Protein AF-A0A1L7AC26-F1 (afdb_monomer)

Structure (mmCIF, N/CA/C/O backbone):
data_AF-A0A1L7AC26-F1
#
_entry.id   AF-A0A1L7AC26-F1
#
loop_
_atom_site.group_PDB
_atom_site.id
_atom_site.type_symbol
_atom_site.label_atom_id
_atom_site.label_alt_id
_atom_site.label_comp_id
_atom_site.label_asym_id
_atom_site.label_entity_id
_atom_site.label_seq_id
_atom_site.pdbx_PDB_ins_code
_atom_site.Cartn_x
_atom_site.Cartn_y
_atom_site.Cartn_z
_atom_site.occupancy
_atom_site.B_iso_or_equiv
_atom_site.auth_seq_id
_atom_site.auth_comp_id
_atom_site.auth_asym_id
_atom_site.auth_atom_id
_atom_site.pdbx_PDB_model_num
ATOM 1 N N . MET A 1 1 ? -24.900 12.721 -58.828 1.00 42.94 1 MET A N 1
ATOM 2 C CA . MET A 1 1 ? -24.115 13.211 -57.676 1.00 42.94 1 MET A CA 1
ATOM 3 C C . MET A 1 1 ? -24.768 12.673 -56.408 1.00 42.94 1 MET A C 1
ATOM 5 O O . MET A 1 1 ? -25.871 13.096 -56.103 1.00 42.94 1 MET A O 1
ATOM 9 N N . LEU A 1 2 ? -24.147 11.702 -55.733 1.00 39.44 2 LEU A N 1
ATOM 10 C CA . LEU A 1 2 ? -24.534 11.218 -54.399 1.00 39.44 2 LEU A CA 1
ATOM 11 C C . LEU A 1 2 ? -23.237 11.103 -53.578 1.00 39.44 2 LEU A C 1
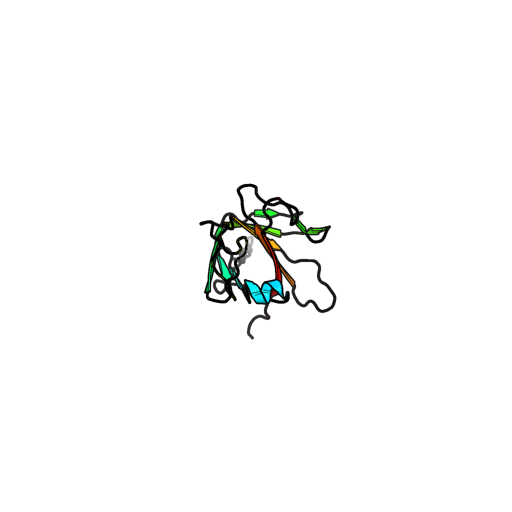ATOM 13 O O . LEU A 1 2 ? -22.324 10.424 -54.054 1.00 39.44 2 LEU A O 1
ATOM 17 N N . PRO A 1 3 ? -23.102 11.739 -52.401 1.00 49.38 3 PRO A N 1
ATOM 18 C CA . PRO A 1 3 ? -21.943 11.527 -51.552 1.00 49.38 3 PRO A CA 1
ATOM 19 C C . PRO A 1 3 ? -22.197 10.299 -50.670 1.00 49.38 3 PRO A C 1
ATOM 21 O O . PRO A 1 3 ? -23.167 10.244 -49.916 1.00 49.38 3 PRO A O 1
ATOM 24 N N . ALA A 1 4 ? -21.328 9.298 -50.775 1.00 47.38 4 ALA A N 1
ATOM 25 C CA . ALA A 1 4 ? -21.303 8.180 -49.844 1.00 47.38 4 ALA A CA 1
ATOM 26 C C . ALA A 1 4 ? -20.739 8.673 -48.499 1.00 47.38 4 ALA A C 1
ATOM 28 O O . ALA A 1 4 ? -19.547 8.961 -48.391 1.00 47.38 4 ALA A O 1
ATOM 29 N N . LEU A 1 5 ? -21.596 8.799 -47.481 1.00 53.59 5 LEU A N 1
ATOM 30 C CA . LEU A 1 5 ? -21.159 9.001 -46.101 1.00 53.59 5 LEU A CA 1
ATOM 31 C C . LEU A 1 5 ? -20.554 7.696 -45.570 1.00 53.59 5 LEU A C 1
ATOM 33 O O . LEU A 1 5 ? -21.260 6.724 -45.306 1.00 53.59 5 LEU A O 1
ATOM 37 N N . LEU A 1 6 ? -19.236 7.697 -45.393 1.00 51.50 6 LEU A N 1
ATOM 38 C CA . LEU A 1 6 ? -18.490 6.669 -44.676 1.00 51.50 6 LEU A CA 1
ATOM 39 C C . LEU A 1 6 ? -18.647 6.918 -43.168 1.00 51.50 6 LEU A C 1
ATOM 41 O O . LEU A 1 6 ? -17.996 7.792 -42.598 1.00 51.50 6 LEU A O 1
ATOM 45 N N . VAL A 1 7 ? -19.539 6.171 -42.519 1.00 57.91 7 VAL A N 1
ATOM 46 C CA . VAL A 1 7 ? -19.664 6.159 -41.055 1.00 57.91 7 VAL A CA 1
ATOM 47 C C . VAL A 1 7 ? -18.635 5.171 -40.506 1.00 57.91 7 VAL A C 1
ATOM 49 O O . VAL A 1 7 ? -18.818 3.960 -40.598 1.00 57.91 7 VAL A O 1
ATOM 52 N N . LEU A 1 8 ? -17.529 5.684 -39.960 1.00 54.69 8 LEU A N 1
ATOM 53 C CA . LEU A 1 8 ? -16.569 4.880 -39.199 1.00 54.69 8 LEU A CA 1
ATOM 54 C C . LEU A 1 8 ? -17.165 4.557 -37.814 1.00 54.69 8 LEU A C 1
ATOM 56 O O . LEU A 1 8 ? -17.465 5.491 -37.064 1.00 54.69 8 LEU A O 1
ATOM 60 N N . PRO A 1 9 ? -17.313 3.279 -37.424 1.00 50.09 9 PRO A N 1
ATOM 61 C CA . PRO A 1 9 ? -17.714 2.938 -36.069 1.00 50.09 9 PRO A CA 1
ATOM 62 C C . PRO A 1 9 ? -16.559 3.244 -35.109 1.00 50.09 9 PRO A C 1
ATOM 64 O O . PRO A 1 9 ? -15.485 2.647 -35.179 1.00 50.09 9 PRO A O 1
ATOM 67 N N . ILE A 1 10 ? -16.787 4.189 -34.199 1.00 58.03 10 ILE A N 1
ATOM 68 C CA . ILE A 1 10 ? -15.893 4.474 -33.076 1.00 58.03 10 ILE A CA 1
ATOM 69 C C . ILE A 1 10 ? -15.962 3.265 -32.135 1.00 58.03 10 ILE A C 1
ATOM 71 O O . ILE A 1 10 ? -16.924 3.106 -31.384 1.00 58.03 10 ILE A O 1
ATOM 75 N N . LEU A 1 11 ? -14.953 2.390 -32.178 1.00 52.7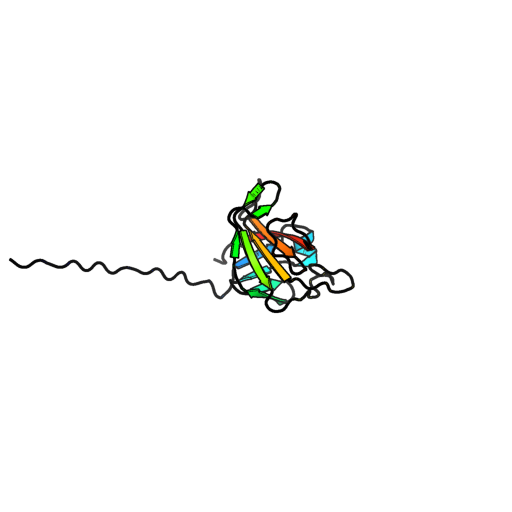8 11 LEU A N 1
ATOM 76 C CA . LEU A 1 11 ? -14.762 1.373 -31.146 1.00 52.78 11 LEU A CA 1
ATOM 77 C C . LEU A 1 11 ? -14.350 2.075 -29.845 1.00 52.78 11 LEU A C 1
ATOM 79 O O . LEU A 1 11 ? -13.171 2.315 -29.589 1.00 52.78 11 LEU A O 1
ATOM 83 N N . CYS A 1 12 ? -15.326 2.400 -28.999 1.00 49.97 12 CYS A N 1
ATOM 84 C CA . CYS A 1 12 ? -15.069 2.722 -27.601 1.00 49.97 12 CYS A CA 1
ATOM 85 C C . CYS A 1 12 ? -14.563 1.458 -26.895 1.00 49.97 12 CYS A C 1
ATOM 87 O O . CYS A 1 12 ? -15.344 0.606 -26.475 1.00 49.97 12 CYS A O 1
ATOM 89 N N . ALA A 1 13 ? -13.243 1.326 -26.762 1.00 52.09 13 ALA A N 1
ATOM 90 C CA . ALA A 1 13 ? -12.636 0.328 -25.896 1.00 52.09 13 ALA A CA 1
ATOM 91 C C . ALA A 1 13 ? -12.964 0.672 -24.433 1.00 52.09 13 ALA A C 1
ATOM 93 O O . ALA A 1 13 ? -12.263 1.441 -23.780 1.00 52.09 13 ALA A O 1
ATOM 94 N N . THR A 1 14 ? -14.054 0.119 -23.902 1.00 51.47 14 THR A N 1
ATOM 95 C CA . THR A 1 14 ? -14.299 0.122 -22.460 1.00 51.47 14 THR A CA 1
ATOM 96 C C . THR A 1 14 ? -13.254 -0.784 -21.816 1.00 51.47 14 THR A C 1
ATOM 98 O O . THR A 1 14 ? -13.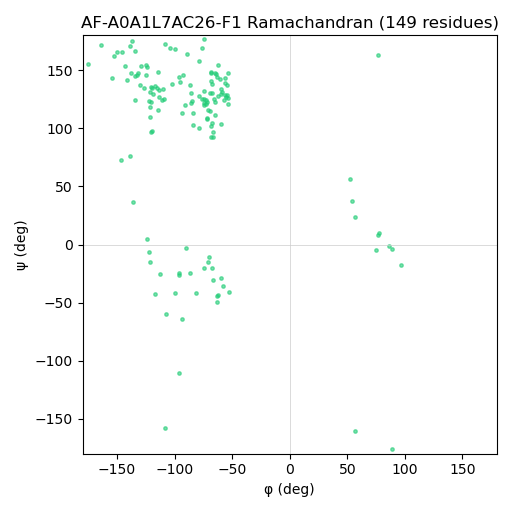343 -2.010 -21.929 1.00 51.47 14 THR A O 1
ATOM 101 N N . GLY A 1 15 ? -12.246 -0.200 -21.167 1.00 46.59 15 GLY A N 1
ATOM 102 C CA . GLY A 1 15 ? -11.320 -0.949 -20.324 1.00 46.59 15 GLY A CA 1
ATOM 103 C C . GLY A 1 15 ? -12.107 -1.634 -19.210 1.00 46.59 15 GLY A C 1
ATOM 104 O O . GLY A 1 15 ? -12.555 -0.976 -18.274 1.00 46.59 15 GLY A O 1
ATOM 105 N N . ARG A 1 16 ? -12.327 -2.947 -19.325 1.00 53.38 16 ARG A N 1
ATOM 106 C CA . ARG A 1 16 ? -12.887 -3.741 -18.231 1.00 53.38 16 ARG A CA 1
ATOM 107 C C . ARG A 1 16 ? -11.825 -3.809 -17.139 1.00 53.38 16 ARG A C 1
ATOM 109 O O . ARG A 1 16 ? -10.749 -4.357 -17.364 1.00 53.38 16 ARG A O 1
ATOM 116 N N . ALA A 1 17 ? -12.114 -3.221 -15.982 1.00 57.19 17 ALA A N 1
ATOM 117 C CA . ALA A 1 17 ? -11.361 -3.529 -14.777 1.00 57.19 17 ALA A CA 1
ATOM 118 C C . ALA A 1 17 ? -11.511 -5.032 -14.512 1.00 57.19 17 ALA A C 1
ATOM 120 O O . ALA A 1 17 ? -12.627 -5.545 -14.565 1.00 57.19 17 ALA A O 1
ATOM 121 N N . ASP A 1 18 ? -10.396 -5.724 -14.293 1.00 59.38 18 ASP A N 1
ATOM 122 C CA . ASP A 1 18 ? -10.394 -7.153 -13.996 1.00 59.38 18 ASP A CA 1
ATOM 123 C C . ASP A 1 18 ? -11.100 -7.391 -12.650 1.00 59.38 18 ASP A C 1
ATOM 125 O O . ASP A 1 18 ? -10.572 -6.968 -11.613 1.00 59.38 18 ASP A O 1
ATOM 129 N N . PRO A 1 19 ? -12.292 -8.020 -12.640 1.00 60.66 19 PRO A N 1
ATOM 130 C CA . PRO A 1 19 ? -13.028 -8.256 -11.406 1.00 60.66 19 PRO A CA 1
ATOM 131 C C . PRO A 1 19 ? -12.309 -9.253 -10.488 1.00 60.66 19 PRO A C 1
ATOM 133 O O . PRO A 1 19 ? -12.570 -9.245 -9.288 1.00 60.66 19 PRO A O 1
ATOM 136 N N . ALA A 1 20 ? -11.396 -10.080 -11.016 1.00 71.12 20 ALA A N 1
ATOM 137 C CA . ALA A 1 20 ? -10.602 -11.011 -10.217 1.00 71.12 20 ALA A CA 1
ATOM 138 C C . ALA A 1 20 ? -9.491 -10.302 -9.420 1.00 71.12 20 ALA A C 1
ATOM 140 O O . ALA A 1 20 ? -9.021 -10.820 -8.408 1.00 71.12 20 ALA A O 1
ATOM 141 N N . GLY A 1 21 ? -9.111 -9.088 -9.828 1.00 82.94 21 GLY A N 1
ATOM 142 C CA . GLY A 1 21 ? -8.019 -8.343 -9.219 1.00 82.94 21 GLY A CA 1
ATOM 143 C C . GLY A 1 21 ? -6.640 -8.843 -9.642 1.00 82.94 21 GLY A C 1
ATOM 144 O O . GLY A 1 21 ? -6.450 -9.931 -10.171 1.00 82.94 21 GLY A O 1
ATOM 145 N N . ARG A 1 22 ? -5.632 -8.004 -9.411 1.00 92.19 22 ARG A N 1
ATOM 146 C CA . ARG A 1 22 ? -4.240 -8.306 -9.753 1.00 92.19 22 ARG A CA 1
ATOM 147 C C . ARG A 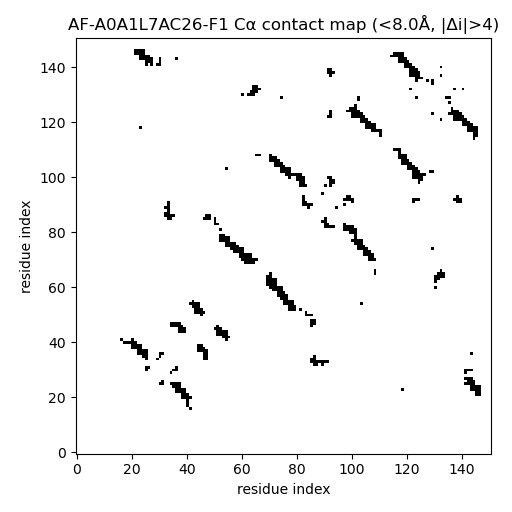1 22 ? -3.572 -8.980 -8.567 1.00 92.19 22 ARG A C 1
ATOM 149 O O . ARG A 1 22 ? -3.471 -8.362 -7.506 1.00 92.19 22 ARG A O 1
ATOM 156 N N . GLN A 1 23 ? -3.083 -10.196 -8.7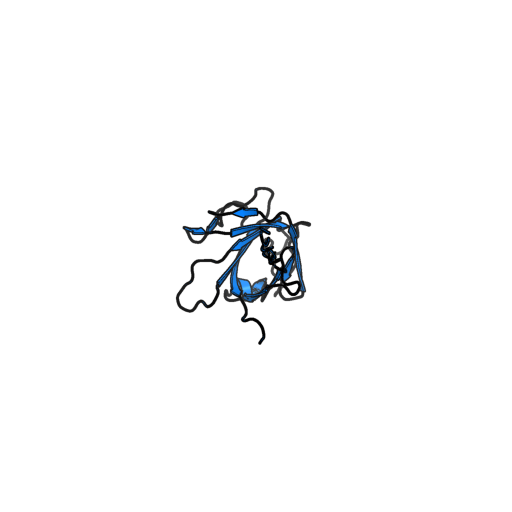65 1.00 95.00 23 GLN A N 1
ATOM 157 C CA . GLN A 1 23 ? -2.305 -10.905 -7.756 1.00 95.00 23 GLN A CA 1
ATOM 158 C C . GLN A 1 23 ? -0.869 -10.382 -7.726 1.00 95.00 23 GLN A C 1
ATOM 160 O O . GLN A 1 23 ? -0.220 -10.268 -8.771 1.00 95.00 23 GLN A O 1
ATOM 165 N N . TRP A 1 24 ? -0.398 -10.009 -6.538 1.00 96.69 24 TRP A N 1
ATOM 166 C CA . TRP A 1 24 ? 0.958 -9.536 -6.296 1.00 96.69 24 TRP A CA 1
ATOM 167 C C . TRP A 1 24 ? 1.647 -10.449 -5.284 1.00 96.69 24 TRP A C 1
ATOM 169 O O . TRP A 1 24 ? 1.176 -10.605 -4.156 1.00 96.69 24 TRP A O 1
ATOM 179 N N . GLN A 1 25 ? 2.778 -11.015 -5.689 1.00 96.69 25 GLN A N 1
ATOM 180 C CA . GLN A 1 25 ? 3.577 -11.927 -4.884 1.00 96.69 25 GLN A CA 1
ATOM 181 C C . GLN A 1 25 ? 4.540 -11.151 -3.988 1.00 96.69 25 GLN A C 1
ATOM 183 O O . GLN A 1 25 ? 5.252 -10.271 -4.472 1.00 96.69 25 GLN A O 1
ATOM 188 N N . ALA A 1 26 ? 4.585 -11.459 -2.695 1.00 96.38 26 ALA A N 1
ATOM 189 C CA . ALA A 1 26 ? 5.499 -10.802 -1.765 1.00 96.38 26 ALA A CA 1
ATOM 190 C C . ALA A 1 26 ? 6.964 -11.167 -2.060 1.00 96.38 26 ALA A C 1
ATOM 192 O O . ALA A 1 26 ? 7.306 -12.344 -2.144 1.00 96.38 26 ALA A O 1
ATOM 193 N N . ILE A 1 27 ? 7.842 -10.159 -2.162 1.00 93.62 27 ILE A N 1
ATOM 194 C CA . ILE A 1 27 ? 9.287 -10.368 -2.408 1.00 93.62 27 ILE A CA 1
ATOM 195 C C . ILE A 1 27 ? 10.197 -9.785 -1.328 1.00 93.62 27 ILE A C 1
ATOM 197 O O . ILE A 1 27 ? 11.379 -10.113 -1.281 1.00 93.62 27 ILE A O 1
ATOM 201 N N . SER A 1 28 ? 9.688 -8.913 -0.453 1.00 90.81 28 SER A N 1
ATOM 202 C CA . SER A 1 28 ? 10.442 -8.490 0.729 1.00 90.81 28 SER A CA 1
ATOM 203 C C . SER A 1 28 ? 10.108 -9.379 1.927 1.00 90.81 28 SER A C 1
ATOM 205 O O . SER A 1 28 ? 8.956 -9.772 2.103 1.00 90.81 28 SER A O 1
ATOM 207 N N . ASN A 1 29 ? 11.090 -9.636 2.800 1.00 93.44 29 ASN A N 1
ATOM 208 C CA . ASN A 1 29 ? 10.882 -10.404 4.039 1.00 93.44 29 ASN A CA 1
ATOM 209 C C . ASN A 1 29 ? 9.724 -9.841 4.877 1.00 93.44 29 ASN A C 1
ATOM 211 O O . ASN A 1 29 ? 8.904 -10.592 5.403 1.00 93.44 29 ASN A O 1
ATOM 215 N N . THR A 1 30 ? 9.626 -8.511 4.959 1.00 93.38 30 THR A N 1
ATOM 216 C CA . THR A 1 30 ? 8.539 -7.812 5.653 1.00 93.38 30 THR A CA 1
ATOM 217 C C . THR A 1 30 ? 7.180 -8.077 5.009 1.00 93.38 30 THR A C 1
ATOM 219 O O . THR A 1 30 ? 6.227 -8.366 5.725 1.00 93.38 30 THR A O 1
ATOM 222 N N . ALA A 1 31 ? 7.074 -8.026 3.676 1.00 94.69 31 ALA A N 1
ATOM 223 C CA . ALA A 1 31 ? 5.829 -8.360 2.985 1.00 94.69 31 ALA A CA 1
ATOM 224 C C . ALA A 1 31 ? 5.453 -9.825 3.227 1.00 94.69 31 ALA A C 1
ATOM 226 O O . ALA A 1 31 ? 4.362 -10.098 3.711 1.00 94.69 31 ALA A O 1
ATOM 227 N N . ALA A 1 32 ? 6.385 -10.758 3.027 1.00 96.38 32 ALA A N 1
ATOM 228 C CA . ALA A 1 32 ? 6.132 -12.183 3.234 1.00 96.38 32 ALA A CA 1
ATOM 229 C C . ALA A 1 32 ? 5.678 -12.509 4.671 1.00 96.38 32 ALA A C 1
ATOM 231 O O . ALA A 1 32 ? 4.820 -13.364 4.870 1.00 96.38 32 ALA A O 1
ATOM 232 N N . SER A 1 33 ? 6.216 -11.803 5.671 1.00 95.69 33 SER A N 1
ATOM 233 C CA . SER A 1 33 ? 5.951 -12.082 7.091 1.00 95.69 33 SER A CA 1
ATOM 234 C C . SER A 1 33 ? 4.708 -11.386 7.647 1.00 95.69 33 SER A C 1
ATOM 236 O O . SER A 1 33 ? 4.168 -11.839 8.658 1.00 95.69 33 SER A O 1
ATOM 238 N N . ILE A 1 34 ? 4.282 -10.274 7.042 1.00 96.69 34 ILE A N 1
ATOM 239 C CA . ILE A 1 34 ? 3.164 -9.456 7.531 1.00 96.69 34 ILE A CA 1
ATOM 240 C C . ILE A 1 34 ? 1.948 -9.632 6.630 1.00 96.69 34 ILE A C 1
ATOM 242 O O . ILE A 1 34 ? 0.899 -10.063 7.093 1.00 96.69 34 ILE A O 1
ATOM 246 N N . THR A 1 35 ? 2.072 -9.297 5.350 1.00 97.69 35 THR A N 1
ATOM 247 C CA . THR A 1 35 ? 0.941 -9.221 4.418 1.00 97.69 35 THR A CA 1
ATOM 248 C C . THR A 1 35 ? 0.747 -10.490 3.598 1.00 97.69 35 THR A C 1
ATOM 250 O O . THR A 1 35 ? -0.374 -10.752 3.165 1.00 97.69 35 THR A O 1
ATOM 253 N N . GLY A 1 36 ? 1.822 -11.252 3.383 1.00 97.56 36 GLY A N 1
ATOM 254 C CA . GLY A 1 36 ? 1.897 -12.312 2.383 1.00 97.56 36 GLY A CA 1
ATOM 255 C C . GLY A 1 36 ? 1.583 -11.795 0.979 1.00 97.56 36 GLY A C 1
ATOM 256 O O . GLY A 1 36 ? 1.653 -10.593 0.715 1.00 97.56 36 GLY A O 1
ATOM 257 N N . ASP A 1 37 ? 1.222 -12.704 0.079 1.00 97.50 37 ASP A N 1
ATOM 258 C CA . ASP A 1 37 ? 0.706 -12.335 -1.238 1.00 97.50 37 ASP A CA 1
ATOM 259 C C . ASP A 1 37 ? -0.607 -11.567 -1.099 1.00 97.50 37 ASP A C 1
ATOM 261 O O . ASP A 1 37 ? -1.429 -11.847 -0.222 1.00 97.50 37 ASP A O 1
ATOM 265 N N . ILE A 1 38 ? -0.815 -10.596 -1.985 1.00 97.56 38 ILE A N 1
ATOM 266 C CA . ILE A 1 38 ? -2.006 -9.753 -1.952 1.00 97.56 38 ILE A CA 1
ATOM 267 C C . ILE A 1 38 ? -2.754 -9.796 -3.277 1.00 97.56 38 ILE A C 1
ATOM 269 O O . ILE A 1 38 ? -2.174 -9.971 -4.346 1.00 97.56 38 ILE A O 1
ATOM 273 N N . THR A 1 39 ? -4.061 -9.574 -3.209 1.00 97.19 39 THR A N 1
ATOM 274 C CA . THR A 1 39 ? -4.900 -9.328 -4.385 1.00 97.19 39 THR A CA 1
ATOM 275 C C . THR A 1 39 ? -5.357 -7.879 -4.371 1.00 97.19 39 THR A C 1
ATOM 277 O O . THR A 1 39 ? -5.946 -7.418 -3.392 1.00 97.19 39 THR A O 1
ATOM 280 N N . VAL A 1 40 ? -5.084 -7.154 -5.456 1.00 96.31 40 VAL A N 1
ATOM 281 C CA . VAL A 1 40 ? -5.392 -5.727 -5.592 1.00 96.31 40 VAL A CA 1
ATOM 282 C C . VAL A 1 40 ? -6.442 -5.509 -6.674 1.00 96.31 40 VAL A C 1
ATOM 284 O O . VAL A 1 40 ? -6.182 -5.694 -7.865 1.00 96.31 40 VAL A O 1
ATOM 287 N N . THR A 1 41 ? -7.597 -5.014 -6.260 1.00 94.12 41 THR A N 1
ATOM 288 C CA . THR A 1 41 ? -8.682 -4.525 -7.126 1.00 94.12 41 THR A CA 1
ATOM 289 C C . THR A 1 41 ? -8.758 -2.991 -7.033 1.00 94.12 41 THR A C 1
ATOM 291 O O . THR A 1 41 ? -8.038 -2.399 -6.221 1.00 94.12 41 THR A O 1
ATOM 294 N N . PRO A 1 42 ? -9.575 -2.305 -7.856 1.00 91.44 42 PRO A N 1
ATOM 295 C CA . PRO A 1 42 ? -9.707 -0.847 -7.780 1.00 91.44 42 PRO A CA 1
ATOM 296 C C . PRO A 1 42 ? -10.195 -0.313 -6.422 1.00 91.44 42 PRO A C 1
ATOM 298 O O . PRO A 1 42 ? -9.854 0.809 -6.055 1.00 91.44 42 PRO A O 1
ATOM 301 N N . ASP A 1 43 ? -10.975 -1.102 -5.683 1.00 95.00 43 ASP A N 1
ATOM 302 C CA . ASP A 1 43 ? -11.672 -0.709 -4.453 1.00 95.00 43 ASP A CA 1
ATOM 303 C C . ASP A 1 43 ? -11.326 -1.594 -3.243 1.00 95.00 43 ASP A C 1
ATOM 305 O O . ASP A 1 43 ? -11.888 -1.422 -2.163 1.00 95.00 43 ASP A O 1
ATOM 309 N N . ARG A 1 44 ? -10.393 -2.542 -3.376 1.00 96.38 44 ARG A N 1
ATOM 310 C CA . ARG A 1 44 ? -10.016 -3.445 -2.281 1.00 96.38 44 ARG A CA 1
ATOM 311 C C . ARG A 1 44 ? -8.595 -3.976 -2.418 1.00 96.38 44 ARG A C 1
ATOM 313 O O . ARG A 1 44 ? -8.151 -4.344 -3.507 1.00 96.38 44 ARG A O 1
ATOM 320 N N . ILE A 1 45 ? -7.927 -4.111 -1.274 1.00 97.50 45 ILE A N 1
ATOM 321 C CA . ILE A 1 45 ? -6.743 -4.962 -1.118 1.00 97.50 45 ILE A CA 1
ATOM 322 C C . ILE A 1 45 ? -7.095 -6.095 -0.174 1.00 97.50 45 ILE A C 1
ATOM 324 O O . ILE A 1 45 ? -7.555 -5.842 0.938 1.00 97.50 45 ILE A O 1
ATOM 328 N N . THR A 1 46 ? -6.852 -7.320 -0.619 1.0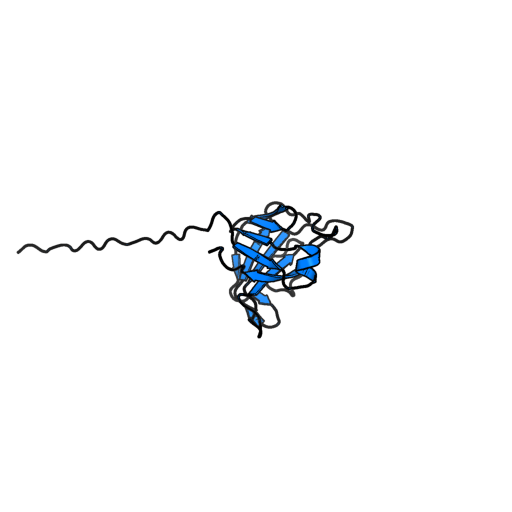0 97.69 46 THR A N 1
ATOM 329 C CA . THR A 1 46 ? -6.991 -8.533 0.188 1.00 97.69 46 THR A CA 1
ATOM 330 C C . THR A 1 46 ? -5.600 -9.075 0.480 1.00 97.69 46 THR A C 1
ATOM 332 O O . THR A 1 46 ? -4.822 -9.282 -0.449 1.00 97.69 46 THR A O 1
ATOM 335 N N . PHE A 1 47 ? -5.289 -9.277 1.755 1.00 98.06 47 PHE A N 1
ATOM 336 C CA . PHE A 1 47 ? -4.032 -9.838 2.240 1.00 98.06 47 PHE A CA 1
ATOM 337 C C . PHE A 1 47 ? -4.104 -11.362 2.327 1.00 98.06 47 PHE A C 1
ATOM 339 O O . PHE A 1 47 ? -5.195 -11.946 2.364 1.00 98.06 47 PHE A O 1
ATOM 346 N N . ALA A 1 48 ? -2.946 -12.009 2.432 1.00 95.50 48 ALA A N 1
ATOM 347 C CA . ALA A 1 48 ? -2.887 -13.418 2.778 1.00 95.50 48 ALA A CA 1
ATOM 348 C C . ALA A 1 48 ? -3.607 -13.663 4.118 1.00 95.50 48 ALA A C 1
ATOM 350 O O . ALA A 1 48 ? -3.529 -12.861 5.050 1.00 95.50 48 ALA A O 1
ATOM 351 N N . GLY A 1 49 ? -4.366 -14.758 4.195 1.00 91.56 49 GLY A N 1
ATOM 352 C CA . GLY A 1 49 ? -5.281 -15.031 5.312 1.00 91.56 49 GLY A CA 1
ATOM 353 C C . GLY A 1 49 ? -6.677 -14.409 5.162 1.00 91.56 49 GLY A C 1
ATOM 354 O O . GLY A 1 49 ? -7.531 -14.636 6.012 1.00 91.56 49 GLY A O 1
ATOM 355 N N . GLY A 1 50 ? -6.944 -13.664 4.083 1.00 94.62 50 GLY A N 1
ATOM 356 C CA . GLY A 1 50 ? -8.296 -13.240 3.690 1.00 94.62 50 GLY A CA 1
ATOM 357 C C . GLY A 1 50 ? -8.780 -11.917 4.289 1.00 94.62 50 GLY A C 1
ATOM 358 O O . GLY A 1 50 ? -9.849 -11.432 3.915 1.00 94.62 50 GLY A O 1
ATOM 359 N N . HIS A 1 51 ? -8.001 -11.290 5.173 1.00 96.81 51 HIS A N 1
ATOM 360 C CA . HIS A 1 51 ? -8.289 -9.938 5.654 1.00 96.81 51 HIS A CA 1
ATOM 361 C C . HIS A 1 51 ? -8.190 -8.921 4.516 1.00 96.81 51 HIS A C 1
ATOM 363 O O . HIS A 1 51 ? -7.369 -9.066 3.612 1.00 96.81 51 HIS A O 1
ATOM 369 N N . ALA A 1 52 ? -8.999 -7.863 4.564 1.00 97.19 52 ALA A N 1
ATOM 370 C CA . ALA A 1 52 ? -9.040 -6.878 3.492 1.00 97.19 52 ALA A CA 1
ATOM 371 C C . ALA A 1 52 ? -9.233 -5.449 4.002 1.00 97.19 52 ALA A C 1
ATOM 373 O O . ALA A 1 52 ? -9.844 -5.220 5.045 1.00 97.19 52 ALA A O 1
ATOM 374 N N . LEU A 1 53 ? -8.752 -4.489 3.213 1.00 98.25 53 LEU A N 1
ATOM 375 C CA . LEU A 1 53 ? -9.073 -3.071 3.342 1.00 98.25 53 LEU A CA 1
ATOM 376 C C . LEU A 1 53 ? -9.864 -2.621 2.116 1.00 98.25 53 LEU A C 1
ATOM 378 O O . LEU A 1 53 ? -9.466 -2.890 0.981 1.00 98.25 53 LEU A O 1
ATOM 382 N N . ILE A 1 54 ? -10.962 -1.905 2.356 1.00 98.19 54 ILE A N 1
ATOM 383 C CA . ILE A 1 54 ? -11.752 -1.272 1.299 1.00 98.19 54 ILE A CA 1
ATOM 384 C C . ILE A 1 54 ? -11.129 0.079 0.968 1.00 98.19 54 ILE A C 1
ATOM 386 O O . ILE A 1 54 ? -10.955 0.933 1.841 1.00 98.19 54 ILE A O 1
ATOM 390 N N . LEU A 1 55 ? -10.787 0.256 -0.298 1.00 97.81 55 LEU A N 1
ATOM 391 C CA . LEU A 1 55 ? -10.180 1.445 -0.859 1.00 97.81 55 LEU A CA 1
ATOM 392 C C . LEU A 1 55 ? -11.244 2.343 -1.482 1.00 97.81 55 LEU A C 1
ATOM 394 O O . LEU A 1 55 ? -12.215 1.896 -2.083 1.00 97.81 55 LEU A O 1
ATOM 398 N N . SER A 1 56 ? -11.033 3.642 -1.357 1.00 97.25 56 SER A N 1
ATOM 399 C CA . SER A 1 56 ? -11.910 4.670 -1.897 1.00 97.25 56 SER A CA 1
ATOM 400 C C . SER A 1 56 ? -11.091 5.875 -2.345 1.00 97.25 56 SER A C 1
ATOM 402 O O . SER A 1 56 ? -9.915 6.009 -1.994 1.00 97.25 56 SER A O 1
ATOM 404 N N . GLN A 1 57 ? -11.721 6.762 -3.117 1.00 96.38 57 GLN A N 1
ATOM 405 C CA . GLN A 1 57 ? -11.150 8.053 -3.518 1.00 96.38 57 GLN A CA 1
ATOM 406 C C . GLN A 1 57 ? -9.744 7.932 -4.152 1.00 96.38 57 GLN A C 1
ATOM 408 O O . GLN A 1 57 ? -8.790 8.544 -3.652 1.00 96.38 57 GLN A O 1
ATOM 413 N N . PRO A 1 58 ? -9.584 7.142 -5.236 1.00 97.50 58 PRO A N 1
ATOM 414 C CA . PRO A 1 58 ? -8.303 7.028 -5.923 1.00 97.50 58 PRO A CA 1
ATOM 415 C C . PRO A 1 58 ? -7.828 8.411 -6.377 1.00 97.50 58 PRO A C 1
ATOM 417 O O . PRO A 1 58 ? -8.526 9.126 -7.089 1.00 97.50 58 PRO A O 1
ATOM 420 N N . THR A 1 59 ? -6.627 8.791 -5.957 1.00 98.19 59 THR A N 1
ATOM 421 C CA . THR A 1 59 ? -5.989 10.058 -6.311 1.00 98.19 59 THR A CA 1
ATOM 422 C C . THR A 1 59 ? -4.666 9.765 -7.005 1.00 98.19 59 THR A C 1
ATOM 424 O O . THR A 1 59 ? -3.763 9.181 -6.400 1.00 98.19 59 THR A O 1
ATOM 427 N N . ALA A 1 60 ? -4.536 10.182 -8.264 1.00 98.25 60 ALA A N 1
ATOM 428 C CA . ALA A 1 60 ? -3.279 10.089 -8.997 1.00 98.25 60 ALA A CA 1
ATOM 429 C C . ALA A 1 60 ? -2.252 11.074 -8.419 1.00 98.25 60 ALA A C 1
ATOM 431 O O . ALA A 1 60 ? -2.537 12.257 -8.240 1.00 98.25 60 ALA A O 1
ATOM 432 N N . LEU A 1 61 ? -1.047 10.581 -8.144 1.00 97.94 61 LEU A N 1
ATOM 433 C CA . LEU A 1 61 ? 0.072 11.364 -7.633 1.00 97.94 61 LEU A CA 1
ATOM 434 C C . LEU A 1 61 ? 1.235 11.255 -8.628 1.00 97.94 61 LEU A C 1
ATOM 436 O O . LEU A 1 61 ? 1.984 10.282 -8.575 1.00 97.94 61 LEU A O 1
ATOM 440 N N . PRO A 1 62 ? 1.421 12.223 -9.542 1.00 96.94 62 PRO A N 1
ATOM 441 C CA . PRO A 1 62 ? 2.444 12.121 -10.586 1.00 96.94 62 PRO A CA 1
ATOM 442 C C . PRO A 1 62 ? 3.882 12.259 -10.060 1.00 96.94 62 PRO A C 1
ATOM 444 O O . PRO A 1 62 ? 4.831 11.958 -10.778 1.00 96.94 62 PRO A O 1
ATOM 447 N N . ARG A 1 63 ? 4.060 12.757 -8.830 1.00 96.81 63 ARG A N 1
ATOM 448 C CA . ARG A 1 63 ? 5.371 13.036 -8.221 1.00 96.81 63 ARG A CA 1
ATOM 449 C C . ARG A 1 63 ? 5.449 12.570 -6.764 1.00 96.81 63 ARG A C 1
ATOM 451 O O . ARG A 1 63 ? 6.052 13.255 -5.941 1.00 96.81 63 ARG A O 1
ATOM 458 N N . PHE A 1 64 ? 4.827 11.435 -6.438 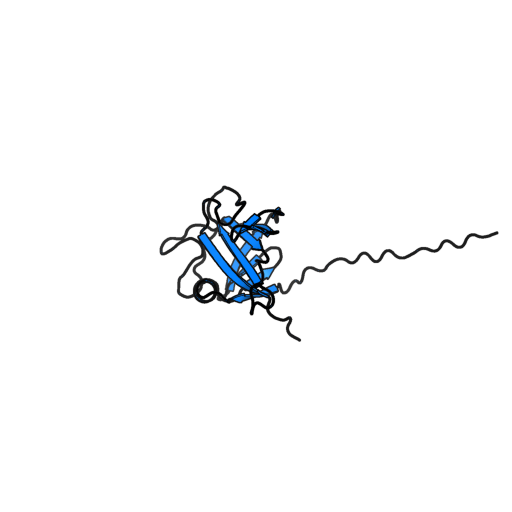1.00 98.19 64 PHE A N 1
ATOM 459 C CA . PHE A 1 64 ? 4.937 10.843 -5.103 1.00 98.19 64 PHE A CA 1
ATOM 460 C C . PHE A 1 64 ? 6.408 10.554 -4.785 1.00 98.19 64 PHE A C 1
ATOM 462 O O . PHE A 1 64 ? 7.118 10.002 -5.625 1.00 98.19 64 PHE A O 1
ATOM 469 N N . ARG A 1 65 ? 6.901 10.957 -3.613 1.00 97.56 65 ARG A N 1
ATOM 470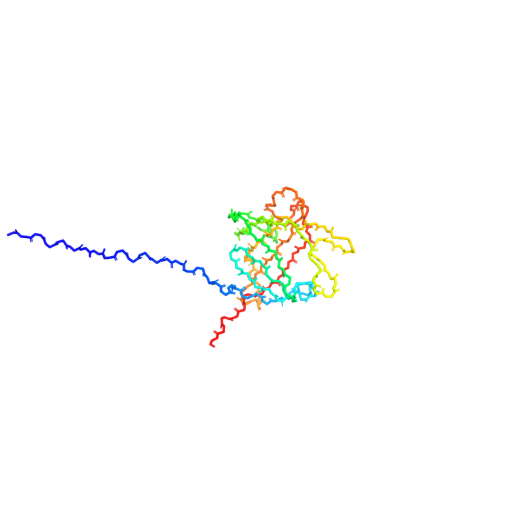 C CA . ARG A 1 65 ? 8.313 10.763 -3.247 1.00 97.56 65 ARG A CA 1
ATOM 471 C C . ARG A 1 65 ? 8.508 9.359 -2.680 1.00 97.56 65 ARG A C 1
ATOM 473 O O . ARG A 1 65 ? 8.005 9.060 -1.607 1.00 97.56 65 ARG A O 1
ATOM 480 N N . ALA A 1 66 ? 9.241 8.504 -3.382 1.00 96.19 66 ALA A N 1
ATOM 481 C CA . ALA A 1 66 ? 9.602 7.169 -2.914 1.00 96.19 66 ALA A CA 1
ATOM 482 C C . ALA A 1 66 ? 11.039 6.854 -3.337 1.00 96.19 66 ALA A C 1
ATOM 484 O O . ALA A 1 66 ? 11.455 7.226 -4.431 1.00 96.19 66 ALA A O 1
ATOM 485 N N . GLU A 1 67 ? 11.810 6.178 -2.481 1.00 89.00 67 GLU A N 1
ATOM 486 C CA . GLU A 1 67 ? 13.184 5.751 -2.818 1.00 89.00 67 GLU A CA 1
ATOM 487 C C . GLU A 1 67 ? 14.073 6.930 -3.287 1.00 89.00 67 GLU A C 1
ATOM 489 O O . GLU A 1 67 ? 14.849 6.827 -4.234 1.00 89.00 67 GLU A O 1
ATOM 494 N N . GLY A 1 68 ? 13.900 8.102 -2.662 1.00 89.19 68 GLY A N 1
ATOM 495 C CA . GLY A 1 68 ? 14.635 9.333 -2.986 1.00 89.19 68 GLY A CA 1
ATOM 496 C C . GLY A 1 68 ? 14.204 10.043 -4.279 1.00 89.19 68 GLY A C 1
ATOM 497 O O . GLY A 1 68 ? 14.676 11.148 -4.555 1.00 89.19 68 GLY A O 1
ATOM 498 N N . SER A 1 69 ? 13.278 9.469 -5.052 1.00 92.81 69 SER A N 1
ATOM 499 C CA . SER A 1 69 ? 12.894 9.946 -6.386 1.00 92.81 69 SER A CA 1
ATOM 500 C C . SER A 1 69 ? 11.385 10.199 -6.509 1.00 92.81 69 SER A C 1
ATOM 502 O O . SER A 1 69 ? 10.591 9.627 -5.762 1.00 92.81 69 SER A O 1
ATOM 504 N N . PRO A 1 70 ? 10.942 11.081 -7.425 1.00 96.00 70 PRO A N 1
ATOM 505 C CA . PRO A 1 70 ? 9.526 11.200 -7.746 1.00 96.00 70 PRO A CA 1
ATOM 506 C C . PRO A 1 70 ? 9.077 10.011 -8.609 1.00 96.00 70 PRO A C 1
ATOM 508 O O . PRO A 1 70 ? 9.713 9.697 -9.613 1.00 96.00 70 PRO A O 1
ATOM 511 N N . VAL A 1 71 ? 7.962 9.387 -8.241 1.00 96.75 71 VAL A N 1
ATOM 512 C CA . VAL A 1 71 ? 7.316 8.300 -8.987 1.00 96.75 71 VAL A CA 1
ATOM 513 C C . VAL A 1 71 ? 5.832 8.598 -9.192 1.00 96.75 71 VAL A C 1
ATOM 515 O O . VAL A 1 71 ? 5.207 9.306 -8.397 1.00 96.75 71 VAL A O 1
ATOM 518 N N . ALA A 1 72 ? 5.251 8.032 -10.249 1.00 97.50 72 ALA A N 1
ATOM 519 C CA . ALA A 1 72 ? 3.805 8.012 -10.409 1.00 97.50 72 ALA A CA 1
ATOM 520 C C . ALA A 1 72 ? 3.200 6.981 -9.444 1.00 97.50 72 ALA A C 1
ATOM 522 O O . ALA A 1 72 ? 3.581 5.809 -9.452 1.00 97.50 72 ALA A O 1
ATOM 523 N N . ALA A 1 73 ? 2.252 7.418 -8.624 1.00 98.31 73 ALA A N 1
ATOM 524 C CA . ALA A 1 73 ? 1.565 6.582 -7.651 1.00 98.31 73 ALA A CA 1
ATOM 525 C C . ALA A 1 73 ? 0.055 6.827 -7.679 1.00 98.31 73 ALA A C 1
ATOM 527 O O . ALA A 1 73 ? -0.435 7.809 -8.239 1.00 98.31 73 ALA A O 1
ATOM 528 N N . THR A 1 74 ? -0.698 5.937 -7.045 1.00 98.56 74 THR A N 1
ATOM 529 C CA . THR A 1 74 ? -2.108 6.165 -6.724 1.00 98.56 74 THR A CA 1
ATOM 530 C C . THR A 1 74 ? -2.296 6.045 -5.225 1.00 98.56 74 THR A C 1
ATOM 532 O O . THR A 1 74 ? -1.955 5.021 -4.634 1.00 98.56 74 THR A O 1
ATOM 535 N N . ARG A 1 75 ? -2.836 7.097 -4.615 1.00 98.44 75 ARG A N 1
ATOM 536 C CA . ARG A 1 75 ? -3.243 7.098 -3.213 1.00 98.44 75 ARG A CA 1
ATOM 537 C C . ARG A 1 75 ? -4.724 6.778 -3.115 1.00 98.44 75 ARG A C 1
ATOM 539 O O . ARG A 1 75 ? -5.521 7.311 -3.876 1.00 98.44 75 ARG A O 1
ATOM 546 N N . TYR A 1 76 ? -5.076 5.986 -2.122 1.00 98.62 76 TYR A N 1
ATOM 547 C CA . TYR A 1 76 ? -6.436 5.632 -1.767 1.00 98.62 76 TYR A CA 1
ATOM 548 C C . TYR A 1 76 ? -6.676 5.986 -0.309 1.00 98.62 76 TYR A C 1
ATOM 550 O O . TYR A 1 76 ? -5.776 5.851 0.525 1.00 98.62 76 TYR A O 1
ATOM 558 N N . ARG A 1 77 ? -7.902 6.395 0.004 1.00 98.44 77 ARG A N 1
ATOM 559 C CA . ARG A 1 77 ? -8.391 6.436 1.377 1.00 98.44 77 ARG A CA 1
ATOM 560 C C . ARG A 1 77 ? -8.965 5.074 1.739 1.00 98.44 77 ARG A C 1
ATOM 562 O O . ARG A 1 77 ? -9.704 4.488 0.948 1.00 98.44 77 ARG A O 1
ATOM 569 N N . VAL A 1 78 ? -8.676 4.589 2.939 1.00 98.25 78 VAL A N 1
ATOM 570 C CA . VAL A 1 78 ? -9.360 3.418 3.489 1.00 98.25 78 VAL A CA 1
ATOM 571 C C . VAL A 1 78 ? -10.761 3.852 3.921 1.00 98.25 78 VAL A C 1
ATOM 573 O O . VAL A 1 78 ? -10.909 4.760 4.742 1.00 98.25 78 VAL A O 1
ATOM 576 N N . ALA A 1 79 ? -11.790 3.242 3.330 1.00 97.56 79 ALA A N 1
ATOM 577 C CA . ALA A 1 79 ? -13.184 3.645 3.528 1.00 97.56 79 ALA A CA 1
ATOM 578 C C . ALA A 1 79 ? -13.619 3.489 4.994 1.00 97.56 79 ALA A C 1
ATOM 580 O O . ALA A 1 79 ? -14.224 4.395 5.564 1.00 97.56 79 ALA A O 1
ATOM 581 N N . SER A 1 80 ? -13.238 2.370 5.615 1.00 96.56 80 SER A N 1
ATOM 582 C CA . SER A 1 80 ? -13.368 2.125 7.051 1.00 96.56 80 SER A CA 1
ATOM 583 C C . SER A 1 80 ? -11.972 1.883 7.629 1.00 96.56 80 SER A C 1
ATOM 585 O O . SER A 1 80 ? -11.437 0.785 7.454 1.00 96.56 80 SER A O 1
ATOM 587 N N . PRO A 1 81 ? -11.327 2.912 8.218 1.00 97.69 81 PRO A N 1
ATOM 588 C CA . PRO A 1 81 ? -9.979 2.784 8.752 1.00 97.69 81 PRO A CA 1
ATOM 589 C C . PRO A 1 81 ? -9.865 1.627 9.739 1.00 97.69 81 PRO A C 1
ATOM 591 O O . PRO A 1 81 ? -10.614 1.545 10.710 1.00 97.69 81 PRO A O 1
ATOM 594 N N . ALA A 1 82 ? -8.910 0.743 9.488 1.00 96.62 82 ALA A N 1
ATOM 595 C CA . ALA A 1 82 ? -8.717 -0.473 10.257 1.00 96.62 82 ALA A CA 1
ATOM 596 C C . ALA A 1 82 ? -7.251 -0.893 10.202 1.00 96.62 82 ALA A C 1
ATOM 598 O O . ALA A 1 82 ? -6.496 -0.458 9.337 1.00 96.62 82 ALA A O 1
ATOM 599 N N . ASP A 1 83 ? -6.856 -1.750 11.130 1.00 97.00 83 ASP A N 1
ATOM 600 C CA . ASP A 1 83 ? -5.511 -2.312 11.187 1.00 97.00 83 ASP A CA 1
ATOM 601 C C . ASP A 1 83 ? -5.640 -3.789 11.551 1.00 97.00 83 ASP A C 1
ATOM 603 O O . ASP A 1 83 ? -5.526 -4.137 12.725 1.00 97.00 83 ASP A O 1
ATOM 607 N N . PRO A 1 84 ? -6.047 -4.646 10.598 1.00 95.44 84 PRO A N 1
ATOM 608 C CA . PRO A 1 84 ? -6.360 -6.044 10.874 1.00 95.44 84 PRO A CA 1
ATOM 609 C C . PRO A 1 84 ? -5.131 -6.805 11.382 1.00 95.44 84 PRO A C 1
ATOM 611 O O . PRO A 1 84 ? -3.995 -6.438 11.090 1.00 95.44 84 PRO A O 1
ATOM 614 N N . ILE A 1 85 ? -5.371 -7.879 12.137 1.00 96.00 85 ILE A N 1
ATOM 615 C CA . ILE A 1 85 ? -4.324 -8.861 12.430 1.00 96.00 85 ILE A CA 1
ATOM 616 C C . ILE A 1 85 ? -4.076 -9.635 11.138 1.00 96.00 85 ILE A C 1
ATOM 618 O O . ILE A 1 85 ? -5.008 -10.188 10.566 1.00 96.00 85 ILE A O 1
ATOM 622 N N . LEU A 1 86 ? -2.839 -9.629 10.668 1.00 96.44 86 LEU A N 1
ATOM 623 C CA . LEU A 1 86 ? -2.390 -10.299 9.459 1.00 96.44 86 LEU A CA 1
ATOM 624 C C . LEU A 1 86 ? -1.531 -11.519 9.822 1.00 96.44 86 LEU A C 1
ATOM 626 O O . LEU A 1 86 ? -1.633 -12.069 10.925 1.00 96.44 86 LEU A O 1
ATOM 630 N N . LEU A 1 87 ? -0.692 -11.971 8.888 1.00 96.75 87 LEU A N 1
ATOM 631 C CA . LEU A 1 87 ? 0.147 -13.142 9.097 1.00 96.75 87 LEU A CA 1
ATOM 632 C C . LEU A 1 87 ? 1.027 -12.976 10.338 1.00 96.75 87 LEU A C 1
ATOM 634 O O . LEU A 1 87 ? 1.516 -11.888 10.654 1.00 96.75 87 LEU A O 1
ATOM 638 N N . ASN A 1 88 ? 1.222 -14.088 11.045 1.00 94.00 88 ASN A N 1
ATOM 639 C CA . ASN A 1 88 ? 2.052 -14.171 12.247 1.00 94.00 88 ASN A CA 1
ATOM 640 C C . ASN A 1 88 ? 1.635 -13.203 13.373 1.00 94.00 88 ASN A C 1
ATOM 642 O O . ASN A 1 88 ? 2.454 -12.838 14.212 1.00 94.00 88 ASN A O 1
ATOM 646 N N . GLY A 1 89 ? 0.371 -12.768 13.396 1.00 93.25 89 GLY A N 1
ATOM 647 C CA . GLY A 1 89 ? -0.125 -11.832 14.406 1.00 93.25 89 GLY A CA 1
ATOM 648 C C . GLY A 1 89 ? 0.306 -10.378 14.183 1.00 93.25 89 GLY A C 1
ATOM 649 O O . GLY A 1 89 ? 0.076 -9.540 15.056 1.00 93.25 89 GLY A O 1
ATOM 650 N N . ASN A 1 90 ? 0.930 -10.071 13.041 1.00 95.69 90 ASN A N 1
ATOM 651 C CA . ASN A 1 90 ? 1.390 -8.726 12.704 1.00 95.69 90 ASN A CA 1
ATOM 652 C C . ASN A 1 90 ? 0.233 -7.817 12.280 1.00 95.69 90 ASN A C 1
ATOM 654 O O . ASN A 1 90 ? -0.879 -8.272 12.028 1.00 95.69 90 ASN A O 1
ATOM 658 N N . ARG A 1 91 ? 0.503 -6.518 12.161 1.00 96.19 91 ARG A N 1
ATOM 659 C CA . ARG A 1 91 ? -0.416 -5.528 11.584 1.00 96.19 91 ARG A CA 1
ATOM 660 C C . ARG A 1 91 ? 0.355 -4.589 10.654 1.00 96.19 91 ARG A C 1
ATOM 662 O O . ARG A 1 91 ? 1.575 -4.705 10.539 1.00 96.19 91 ARG A O 1
ATOM 669 N N . LEU A 1 92 ? -0.341 -3.680 9.969 1.00 96.31 92 LEU A N 1
ATOM 670 C CA . LEU A 1 92 ? 0.307 -2.731 9.058 1.00 96.31 92 LEU A CA 1
ATOM 671 C C . LEU A 1 92 ? 0.906 -1.539 9.802 1.00 96.31 92 LEU A C 1
ATOM 673 O O . LEU A 1 92 ? 2.000 -1.117 9.444 1.00 96.31 92 LEU A O 1
ATOM 677 N N . CYS A 1 93 ? 0.194 -0.999 10.796 1.00 94.62 93 CYS A N 1
ATOM 678 C CA . CYS A 1 93 ? 0.603 0.182 11.567 1.00 94.62 93 CYS A CA 1
ATOM 679 C C . CYS A 1 93 ? 0.828 -0.110 13.047 1.00 94.62 93 CYS A C 1
ATOM 681 O O . CYS A 1 93 ? 1.768 0.404 13.651 1.00 94.62 93 CYS A O 1
ATOM 683 N N . GLY A 1 94 ? -0.061 -0.891 13.649 1.00 83.00 94 GLY A N 1
ATOM 684 C CA . GLY A 1 94 ? 0.012 -1.256 15.048 1.00 83.00 94 GLY A CA 1
ATOM 685 C C . GLY A 1 94 ? 1.018 -2.371 15.310 1.00 83.00 94 GLY A C 1
ATOM 686 O O . GLY A 1 94 ? 1.354 -3.175 14.446 1.00 83.00 94 GLY A O 1
ATOM 687 N N . GLY A 1 95 ? 1.466 -2.445 16.559 1.00 81.56 95 GLY A N 1
ATOM 688 C CA . GLY A 1 95 ? 2.090 -3.646 17.105 1.00 81.56 95 GLY A CA 1
ATOM 689 C C . GLY A 1 95 ? 1.039 -4.451 17.863 1.00 81.56 95 GLY A C 1
ATOM 690 O O . GLY A 1 95 ? 0.076 -4.969 17.299 1.00 81.56 95 GLY A O 1
ATOM 691 N N . ARG A 1 96 ? 1.180 -4.486 19.191 1.00 76.50 96 ARG A N 1
ATOM 692 C CA . ARG A 1 96 ? 0.214 -5.149 20.085 1.00 76.50 96 ARG A CA 1
ATOM 693 C C . ARG A 1 96 ? -1.156 -4.458 20.118 1.00 76.50 96 ARG A C 1
ATOM 695 O O . ARG A 1 96 ? -2.168 -5.134 20.281 1.00 76.50 96 ARG A O 1
ATOM 702 N N . THR A 1 97 ? -1.190 -3.141 19.918 1.00 86.25 97 THR A N 1
ATOM 703 C CA . THR A 1 97 ? -2.415 -2.328 19.874 1.00 86.25 97 THR A CA 1
ATOM 704 C C . THR A 1 97 ? -2.650 -1.838 18.442 1.00 86.25 97 THR A C 1
ATOM 706 O O . THR A 1 97 ? -1.688 -1.378 17.821 1.00 86.25 97 THR A O 1
ATOM 709 N N . PRO A 1 98 ? -3.881 -1.928 17.902 1.00 91.62 98 PRO A N 1
ATOM 710 C CA . PRO A 1 98 ? -4.169 -1.497 16.537 1.00 91.62 98 PRO A CA 1
ATOM 711 C C . PRO A 1 98 ? -4.044 0.020 16.376 1.00 91.62 98 PRO A C 1
ATOM 713 O O . PRO A 1 98 ? -4.534 0.784 17.209 1.00 91.62 98 PRO A O 1
ATOM 716 N N . VAL A 1 99 ? -3.449 0.447 15.261 1.00 96.69 99 VAL A N 1
ATOM 717 C CA . VAL A 1 99 ? -3.417 1.850 14.826 1.00 96.69 99 VAL A CA 1
ATOM 718 C C . VAL A 1 99 ? -4.058 1.917 13.440 1.00 96.69 99 VAL A C 1
ATOM 720 O O . VAL A 1 99 ? -3.463 1.407 12.500 1.00 96.69 99 VAL A O 1
ATOM 723 N N . PRO A 1 100 ? -5.259 2.500 13.268 1.00 97.50 100 PRO A N 1
ATOM 724 C CA . PRO A 1 100 ? -5.993 2.398 12.008 1.00 97.50 100 PRO A CA 1
ATOM 725 C C . PRO A 1 100 ? -5.208 2.900 10.790 1.00 97.50 100 PRO A C 1
ATOM 727 O O . PRO A 1 100 ? -4.741 4.042 10.764 1.00 97.50 100 PRO A O 1
ATOM 730 N N . VAL A 1 101 ? -5.140 2.070 9.748 1.00 98.44 101 VAL A N 1
ATOM 731 C CA . VAL A 1 101 ? -4.672 2.474 8.422 1.00 98.44 101 VAL A CA 1
ATOM 732 C C . VAL A 1 101 ? -5.752 3.337 7.785 1.00 98.44 101 VAL A C 1
ATOM 734 O O . VAL A 1 101 ? -6.904 2.923 7.654 1.00 98.44 101 VAL A O 1
ATOM 737 N N . THR A 1 102 ? -5.387 4.542 7.372 1.00 98.56 102 THR A N 1
ATOM 738 C CA . THR A 1 102 ? -6.293 5.527 6.771 1.00 98.56 102 THR A CA 1
ATOM 739 C C . THR A 1 102 ? -5.985 5.777 5.304 1.00 98.56 102 THR A C 1
ATOM 741 O O . THR A 1 102 ? -6.898 6.121 4.549 1.00 98.56 102 THR A O 1
ATOM 744 N N . TYR A 1 103 ? -4.740 5.554 4.874 1.00 98.69 103 TYR A N 1
ATOM 745 C CA . TYR A 1 103 ? -4.343 5.662 3.475 1.00 98.69 103 TYR A CA 1
ATOM 746 C C . TYR A 1 103 ? -3.485 4.485 3.028 1.00 98.69 103 TYR A C 1
ATOM 748 O O . TYR A 1 103 ? -2.633 3.986 3.762 1.00 98.69 103 TYR A O 1
ATOM 756 N N . ILE A 1 104 ? -3.680 4.108 1.768 1.00 98.62 104 ILE A N 1
ATOM 757 C CA . ILE A 1 104 ? -2.804 3.200 1.037 1.00 98.62 104 ILE A CA 1
ATOM 758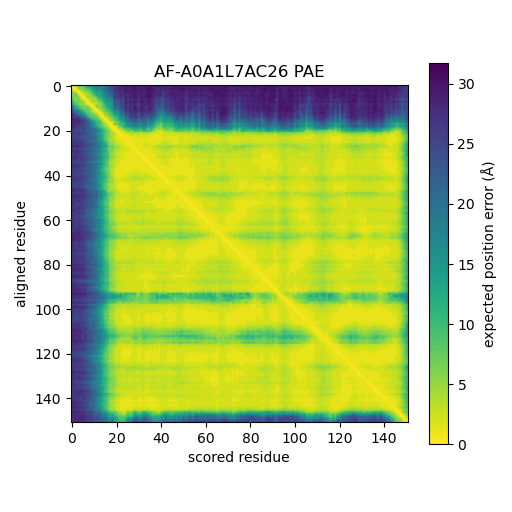 C C . ILE A 1 104 ? -2.265 3.935 -0.183 1.00 98.62 104 ILE A C 1
ATOM 760 O O . ILE A 1 104 ? -3.019 4.593 -0.899 1.00 98.62 104 ILE A O 1
ATOM 764 N N . VAL A 1 105 ? -0.972 3.805 -0.454 1.00 98.62 105 VAL A N 1
ATOM 765 C CA . VAL A 1 105 ? -0.361 4.281 -1.696 1.00 98.62 105 VAL A CA 1
ATOM 766 C C . VAL A 1 105 ? 0.233 3.102 -2.443 1.00 98.62 105 VAL A C 1
ATOM 768 O O . VAL A 1 105 ? 0.995 2.326 -1.872 1.00 98.62 105 VAL A O 1
ATOM 771 N N . LEU A 1 106 ? -0.110 2.986 -3.722 1.00 98.38 106 LEU A N 1
ATOM 772 C CA . LEU A 1 106 ? 0.381 1.952 -4.623 1.00 98.38 106 LEU A CA 1
ATOM 773 C C . LEU A 1 106 ? 1.214 2.587 -5.735 1.00 98.38 106 LEU A C 1
ATOM 775 O O . LEU A 1 106 ? 0.787 3.575 -6.337 1.00 98.38 106 LEU A O 1
ATOM 779 N N . TRP A 1 107 ? 2.376 2.014 -6.042 1.00 97.81 107 TRP A N 1
ATOM 780 C CA . TRP A 1 107 ? 3.212 2.465 -7.157 1.00 97.81 107 TRP A CA 1
ATOM 781 C C . TRP A 1 107 ? 4.026 1.325 -7.769 1.00 97.81 107 TRP A C 1
ATOM 783 O O . TRP A 1 107 ? 4.156 0.241 -7.200 1.00 97.81 107 TRP A O 1
ATOM 793 N N . THR A 1 108 ? 4.572 1.581 -8.957 1.00 95.94 108 THR A N 1
ATOM 794 C CA . THR A 1 108 ? 5.637 0.754 -9.536 1.00 95.94 108 THR A CA 1
ATOM 795 C C . THR A 1 108 ? 6.965 1.401 -9.149 1.00 95.94 108 THR A C 1
ATOM 797 O O . THR A 1 108 ? 7.202 2.541 -9.558 1.00 95.94 108 THR A O 1
ATOM 800 N N . PRO A 1 109 ? 7.800 0.757 -8.317 1.00 93.06 109 PRO A N 1
ATOM 801 C CA . PRO A 1 109 ? 9.076 1.329 -7.921 1.00 93.06 109 PRO A CA 1
ATOM 802 C C . PRO A 1 109 ? 10.088 1.254 -9.068 1.00 93.06 109 PRO A C 1
ATOM 804 O O . PRO A 1 109 ? 9.819 0.683 -10.130 1.00 93.06 109 PRO A O 1
ATOM 807 N N . ARG A 1 110 ? 11.285 1.806 -8.843 1.00 88.88 110 ARG A N 1
ATOM 808 C CA . ARG A 1 110 ? 12.393 1.601 -9.771 1.00 88.88 110 ARG A CA 1
ATOM 809 C C . ARG A 1 110 ? 12.690 0.103 -9.865 1.00 88.88 110 ARG A C 1
ATOM 811 O O . ARG A 1 110 ? 12.777 -0.582 -8.848 1.00 88.88 110 ARG A O 1
ATOM 818 N N . LYS A 1 111 ? 12.844 -0.371 -11.100 1.00 88.75 111 LYS A N 1
ATOM 819 C CA . LYS A 1 111 ? 13.220 -1.748 -11.405 1.00 88.75 111 LYS A CA 1
ATOM 820 C C . LYS A 1 111 ? 14.717 -1.943 -11.154 1.00 88.75 111 LYS A C 1
ATOM 822 O O . LYS A 1 111 ? 15.526 -1.196 -11.709 1.00 88.75 111 LYS A O 1
ATOM 827 N N . PHE A 1 112 ? 15.075 -2.924 -10.336 1.00 84.19 112 PHE A N 1
ATOM 828 C CA . PHE A 1 112 ? 16.450 -3.372 -10.126 1.00 84.19 112 PHE A CA 1
ATOM 829 C C . PHE A 1 112 ? 16.754 -4.634 -10.945 1.00 84.19 112 PHE A C 1
ATOM 831 O O . PHE A 1 112 ? 15.863 -5.245 -11.539 1.00 84.19 112 PHE A O 1
ATOM 838 N N . ALA A 1 113 ? 18.034 -5.005 -11.032 1.00 86.00 113 ALA A N 1
ATOM 839 C CA . ALA A 1 113 ? 18.431 -6.248 -11.686 1.00 86.00 113 ALA A CA 1
ATOM 840 C C . ALA A 1 113 ? 17.819 -7.443 -10.939 1.00 86.00 113 ALA A C 1
ATOM 842 O O . ALA A 1 113 ? 17.970 -7.546 -9.725 1.00 86.00 113 ALA A O 1
ATOM 843 N N . GLY A 1 114 ? 17.130 -8.321 -11.670 1.00 83.25 114 GLY A N 1
ATOM 844 C CA . GLY A 1 114 ? 16.409 -9.464 -11.104 1.00 83.25 114 GLY A CA 1
ATOM 845 C C . GLY A 1 114 ? 14.918 -9.221 -10.864 1.00 83.25 114 GLY A C 1
ATOM 846 O O . GLY A 1 114 ? 14.175 -10.192 -10.802 1.00 83.25 114 GLY A O 1
ATOM 847 N N . ASP A 1 115 ? 14.459 -7.965 -10.828 1.00 87.31 115 ASP A N 1
ATOM 848 C CA . ASP A 1 115 ? 13.025 -7.681 -10.752 1.00 87.31 115 ASP A CA 1
ATOM 849 C C . ASP A 1 115 ? 12.338 -8.087 -12.067 1.00 87.31 115 ASP A C 1
ATOM 851 O O . ASP A 1 115 ? 12.827 -7.806 -13.169 1.00 87.31 115 ASP A O 1
ATOM 855 N N . THR A 1 116 ? 11.139 -8.652 -11.980 1.00 89.19 116 THR A N 1
ATOM 856 C CA . THR A 1 116 ? 10.305 -8.948 -13.151 1.00 89.19 116 THR A CA 1
ATOM 857 C C . THR A 1 116 ? 9.342 -7.795 -13.415 1.00 89.19 116 THR A C 1
ATOM 859 O O . THR A 1 116 ? 9.452 -7.086 -14.426 1.00 89.19 116 THR A O 1
ATOM 862 N N . ALA A 1 117 ? 8.432 -7.557 -12.472 1.00 93.50 117 ALA A N 1
ATOM 863 C CA . ALA A 1 117 ? 7.382 -6.549 -12.558 1.00 93.50 117 ALA A CA 1
ATOM 864 C C . ALA A 1 117 ? 7.093 -5.975 -11.161 1.00 93.50 117 ALA A C 1
ATOM 866 O O . ALA A 1 117 ? 6.052 -6.280 -10.576 1.00 93.50 117 ALA A O 1
ATOM 867 N N . PRO A 1 118 ? 7.999 -5.152 -10.606 1.00 95.19 118 PRO A N 1
ATOM 868 C CA . PRO A 1 118 ? 7.951 -4.803 -9.198 1.00 95.19 118 PRO A CA 1
ATOM 869 C C . PRO A 1 118 ? 6.738 -3.922 -8.887 1.00 95.19 118 PRO A C 1
ATOM 871 O O . PRO A 1 118 ? 6.274 -3.125 -9.712 1.00 95.19 118 PRO A O 1
ATOM 874 N N . ARG A 1 119 ? 6.208 -4.069 -7.681 1.00 97.31 119 ARG A N 1
ATOM 875 C CA . ARG A 1 119 ? 5.076 -3.320 -7.138 1.00 97.31 119 ARG A CA 1
ATOM 876 C C . ARG A 1 119 ? 5.381 -2.951 -5.699 1.00 97.31 119 ARG A C 1
ATOM 878 O O . ARG A 1 119 ? 6.026 -3.709 -4.979 1.00 97.31 119 ARG A O 1
ATOM 885 N N . SER A 1 120 ? 4.878 -1.802 -5.281 1.00 97.62 120 SER A N 1
ATOM 886 C CA . SER A 1 120 ? 5.050 -1.330 -3.918 1.00 97.62 120 SER A CA 1
ATOM 887 C C . SER A 1 120 ? 3.738 -0.841 -3.333 1.00 97.62 120 SER A C 1
ATOM 889 O O . SER A 1 120 ? 2.896 -0.266 -4.029 1.00 97.62 120 SER A O 1
ATOM 891 N N . LEU A 1 121 ? 3.604 -1.068 -2.031 1.00 98.25 121 LEU A N 1
ATOM 892 C CA . LEU A 1 121 ? 2.509 -0.607 -1.194 1.00 98.25 121 LEU A CA 1
ATOM 893 C C . LEU A 1 121 ? 3.094 0.139 0.000 1.00 98.25 121 LEU A C 1
ATOM 895 O O . LEU A 1 121 ? 4.018 -0.354 0.642 1.00 98.25 121 LEU A O 1
ATOM 899 N N . ALA A 1 122 ? 2.531 1.296 0.327 1.00 98.38 122 ALA A N 1
ATOM 900 C CA . ALA A 1 122 ? 2.783 1.993 1.579 1.00 98.38 122 ALA A CA 1
ATOM 901 C C . ALA A 1 122 ? 1.465 2.184 2.323 1.00 98.38 122 ALA A C 1
ATOM 903 O O . ALA A 1 122 ? 0.481 2.636 1.733 1.00 98.38 122 ALA A O 1
ATOM 904 N N . ALA A 1 123 ? 1.461 1.833 3.604 1.00 98.38 123 ALA A N 1
ATOM 905 C CA . ALA A 1 123 ? 0.336 2.052 4.501 1.00 98.38 123 ALA A CA 1
ATOM 906 C C . ALA A 1 123 ? 0.622 3.256 5.395 1.00 98.38 123 ALA A C 1
ATOM 908 O O . ALA A 1 123 ? 1.741 3.410 5.887 1.00 98.38 123 ALA A O 1
ATOM 909 N N . PHE A 1 124 ? -0.388 4.096 5.603 1.00 98.69 124 PHE A N 1
ATOM 910 C CA . PHE A 1 124 ? -0.296 5.266 6.466 1.00 98.69 124 PHE A CA 1
ATOM 911 C C . PHE A 1 124 ? -1.487 5.329 7.415 1.00 98.69 124 PHE A C 1
ATOM 913 O O . PHE A 1 124 ? -2.608 4.959 7.055 1.00 98.69 124 PHE A O 1
ATOM 920 N N . SER A 1 125 ? -1.230 5.853 8.605 1.00 98.25 125 SER A N 1
ATOM 921 C CA . SER A 1 125 ? -2.223 6.224 9.606 1.00 98.25 125 SER A CA 1
ATOM 922 C C . SER A 1 125 ? -2.414 7.745 9.642 1.00 98.25 125 SER A C 1
ATOM 924 O O . SER A 1 125 ? -1.640 8.509 9.064 1.00 98.25 125 SER A O 1
ATOM 926 N N . GLY A 1 126 ? -3.452 8.201 10.343 1.00 96.81 126 GLY A N 1
ATOM 927 C CA . GLY A 1 126 ? -3.707 9.627 10.561 1.00 96.81 126 GLY A CA 1
ATOM 928 C C . GLY A 1 126 ? -4.557 10.290 9.476 1.00 96.81 126 GLY A C 1
ATOM 929 O O . GLY A 1 126 ? -5.101 9.646 8.582 1.00 96.81 126 GLY A O 1
ATOM 930 N N . THR A 1 127 ? -4.751 11.600 9.586 1.00 96.12 127 THR A N 1
ATOM 931 C CA . THR A 1 127 ? -5.704 12.341 8.743 1.00 96.12 127 THR A CA 1
ATOM 932 C C . THR A 1 127 ? -5.050 13.003 7.535 1.00 96.12 127 THR A C 1
ATOM 934 O O . THR A 1 127 ? -5.720 13.202 6.519 1.00 96.12 127 THR A O 1
ATOM 937 N N . THR A 1 128 ? -3.751 13.291 7.612 1.00 97.50 128 THR A N 1
ATOM 938 C CA . THR A 1 128 ? -2.992 13.988 6.570 1.00 97.50 128 THR A CA 1
ATOM 939 C C . THR A 1 128 ? -2.760 13.086 5.355 1.00 97.50 128 THR A C 1
ATOM 941 O O . THR A 1 128 ? -2.129 12.039 5.490 1.00 97.50 128 THR A O 1
ATOM 944 N N . PRO A 1 129 ? -3.227 13.468 4.152 1.00 98.00 129 PRO A N 1
ATOM 945 C CA . PRO A 1 129 ? -2.990 12.677 2.953 1.00 98.00 129 PRO A CA 1
ATOM 946 C C . PRO A 1 129 ? -1.492 12.634 2.586 1.00 98.00 129 PRO A C 1
ATOM 948 O O . PRO A 1 129 ? -0.901 13.695 2.376 1.00 98.00 129 PRO A O 1
ATOM 951 N N . PRO A 1 130 ? -0.871 11.448 2.438 1.00 98.31 130 PRO A N 1
ATOM 952 C CA . PRO A 1 130 ? 0.551 11.343 2.119 1.00 98.31 130 PRO A CA 1
ATOM 953 C C . PRO A 1 130 ? 0.876 11.831 0.703 1.00 98.31 130 PRO A C 1
ATOM 955 O O . PRO A 1 130 ? 0.078 11.678 -0.234 1.00 98.31 130 PRO A O 1
ATOM 958 N N . THR A 1 131 ? 2.079 12.385 0.558 1.00 97.69 131 THR A N 1
ATOM 959 C CA . THR A 1 131 ? 2.694 12.831 -0.706 1.00 97.69 131 THR A CA 1
ATOM 960 C C . THR A 1 131 ? 4.036 12.141 -0.981 1.00 97.69 131 THR A C 1
ATOM 962 O O . THR A 1 131 ? 4.576 12.259 -2.083 1.00 97.69 131 THR A O 1
ATOM 965 N N . GLY A 1 132 ? 4.539 11.363 -0.023 1.00 98.00 132 GLY A N 1
ATOM 966 C CA . GLY A 1 132 ? 5.744 10.550 -0.133 1.00 98.00 132 GLY A CA 1
ATOM 967 C C . GLY A 1 132 ? 5.830 9.496 0.969 1.00 98.00 132 GLY A C 1
ATOM 968 O O . GLY A 1 132 ? 5.034 9.496 1.907 1.00 98.00 132 GLY A O 1
ATOM 969 N N . THR A 1 133 ? 6.803 8.593 0.876 1.00 97.56 133 THR A N 1
ATOM 970 C CA . THR A 1 133 ? 7.126 7.630 1.942 1.00 97.56 133 THR A CA 1
ATOM 971 C C . THR A 1 133 ? 7.755 8.296 3.170 1.00 97.56 133 THR A C 1
ATOM 973 O O . THR A 1 133 ? 7.891 7.669 4.204 1.00 97.56 133 THR A O 1
ATOM 976 N N . ASP A 1 134 ? 8.140 9.562 3.076 1.00 95.94 134 ASP A N 1
ATOM 977 C CA . ASP A 1 134 ? 8.593 10.419 4.175 1.00 95.94 134 ASP A CA 1
ATOM 978 C C . ASP A 1 134 ? 7.447 11.201 4.844 1.00 95.94 134 ASP A C 1
ATOM 980 O O . ASP A 1 134 ? 7.670 11.925 5.814 1.00 95.94 134 ASP A O 1
ATOM 984 N N . SER A 1 135 ? 6.212 11.072 4.344 1.00 97.75 135 SER A N 1
ATOM 985 C CA . SER A 1 135 ? 5.051 11.734 4.943 1.00 97.75 135 SER A CA 1
ATOM 986 C C . SER A 1 135 ? 4.770 11.213 6.363 1.00 97.75 135 SER A C 1
ATOM 988 O O . SER A 1 135 ? 4.956 10.020 6.626 1.00 97.75 135 SER A O 1
ATOM 990 N N . PRO A 1 136 ? 4.265 12.069 7.274 1.00 97.06 136 PRO A N 1
ATOM 991 C CA . PRO A 1 136 ? 3.872 11.650 8.614 1.00 97.06 136 PRO A CA 1
ATOM 992 C C . PRO A 1 136 ? 2.888 10.480 8.600 1.00 97.06 136 PRO A C 1
ATOM 994 O O . PRO A 1 136 ? 2.042 10.369 7.712 1.00 97.06 136 PRO A O 1
ATOM 997 N N . GLY A 1 137 ? 2.985 9.628 9.619 1.00 96.69 137 GLY A N 1
ATOM 998 C CA . GLY A 1 137 ? 2.082 8.494 9.788 1.00 96.69 137 GLY A CA 1
ATOM 999 C C . GLY A 1 137 ? 2.381 7.302 8.878 1.00 96.69 137 GLY A C 1
ATOM 1000 O O . GLY A 1 137 ? 1.559 6.389 8.853 1.00 96.69 137 GLY A O 1
ATOM 1001 N N . LEU A 1 138 ? 3.518 7.273 8.161 1.00 97.88 138 LEU A N 1
ATOM 1002 C CA . LEU A 1 138 ? 3.973 6.060 7.473 1.00 97.88 138 LEU A CA 1
ATOM 1003 C C . LEU A 1 138 ? 4.080 4.912 8.480 1.00 97.88 138 LEU A C 1
ATOM 1005 O O . LEU A 1 138 ? 4.769 5.012 9.492 1.00 97.88 138 LEU A O 1
ATOM 1009 N N . CYS A 1 139 ? 3.426 3.811 8.148 1.00 96.88 139 CYS A N 1
ATOM 1010 C CA . CYS A 1 139 ? 3.402 2.604 8.953 1.00 96.88 139 CYS A CA 1
ATOM 1011 C C . CYS A 1 139 ? 4.381 1.549 8.443 1.00 96.88 139 CYS A C 1
ATOM 1013 O O . CYS A 1 139 ? 5.102 0.919 9.210 1.00 96.88 139 CYS A O 1
ATOM 1015 N N . GLY A 1 140 ? 4.435 1.384 7.123 1.00 95.25 140 GLY A N 1
ATOM 1016 C CA . GLY A 1 140 ? 5.307 0.413 6.489 1.00 95.25 140 GLY A CA 1
ATOM 1017 C C . GLY A 1 140 ? 5.262 0.512 4.975 1.00 95.25 140 GLY A C 1
ATOM 1018 O O . GLY A 1 140 ? 4.280 0.980 4.390 1.00 95.25 140 GLY A O 1
ATOM 1019 N N . THR A 1 141 ? 6.344 0.058 4.350 1.00 96.88 141 THR A N 1
ATOM 1020 C CA . THR A 1 141 ? 6.465 -0.106 2.904 1.00 96.88 141 THR A CA 1
ATOM 1021 C C . THR A 1 141 ? 6.734 -1.573 2.584 1.00 96.88 141 THR A C 1
ATOM 1023 O O . THR A 1 141 ? 7.544 -2.241 3.224 1.00 96.88 141 THR A O 1
ATOM 1026 N N . PHE A 1 142 ? 6.021 -2.092 1.594 1.00 97.19 142 PHE A N 1
ATOM 1027 C CA . PHE A 1 142 ? 5.988 -3.510 1.258 1.00 97.19 142 PHE A CA 1
ATOM 1028 C C . PHE A 1 142 ? 6.236 -3.666 -0.236 1.00 97.19 142 PHE A C 1
ATOM 1030 O O . PHE A 1 142 ? 5.699 -2.893 -1.034 1.00 97.19 142 PHE A O 1
ATOM 1037 N N . ARG A 1 143 ? 7.061 -4.649 -0.607 1.00 95.94 143 ARG A N 1
ATOM 1038 C CA . ARG A 1 143 ? 7.514 -4.855 -1.984 1.00 95.94 143 ARG A CA 1
ATOM 1039 C C . ARG A 1 143 ? 7.027 -6.203 -2.496 1.00 95.94 143 ARG A C 1
ATOM 1041 O O . ARG A 1 143 ? 7.112 -7.210 -1.791 1.00 95.94 143 ARG A O 1
ATOM 1048 N N . TYR A 1 144 ? 6.549 -6.188 -3.730 1.00 96.56 144 TYR A N 1
ATOM 1049 C CA . TYR A 1 144 ? 5.944 -7.322 -4.410 1.00 96.56 144 TYR A CA 1
ATOM 1050 C C . TYR A 1 144 ? 6.401 -7.384 -5.867 1.00 96.56 144 TYR A C 1
ATOM 1052 O O . TYR A 1 144 ? 6.955 -6.418 -6.395 1.00 96.56 144 TYR A O 1
ATOM 1060 N N . GLU A 1 145 ? 6.066 -8.472 -6.544 1.00 95.44 145 GLU A N 1
ATOM 1061 C CA . GLU A 1 145 ? 6.002 -8.544 -8.002 1.00 95.44 145 GLU A CA 1
ATOM 1062 C C . GLU A 1 145 ? 4.566 -8.772 -8.454 1.00 95.44 145 GLU A C 1
ATOM 1064 O O . GLU A 1 145 ? 3.784 -9.417 -7.764 1.00 95.44 145 GLU A O 1
ATOM 1069 N N . ALA A 1 146 ? 4.198 -8.251 -9.622 1.00 93.44 146 ALA A N 1
ATOM 1070 C CA . ALA A 1 146 ? 2.972 -8.697 -10.265 1.00 93.44 146 ALA A CA 1
ATOM 1071 C C . ALA A 1 146 ? 3.126 -10.178 -10.637 1.00 93.44 146 ALA A C 1
ATOM 1073 O O . ALA A 1 146 ? 4.051 -10.526 -11.373 1.00 93.44 146 ALA A O 1
ATOM 1074 N N . SER A 1 147 ? 2.222 -11.027 -10.148 1.00 85.19 147 SER A N 1
ATOM 1075 C CA . SER A 1 147 ? 2.204 -12.435 -10.524 1.00 85.19 147 SER A CA 1
ATOM 1076 C C . SER A 1 147 ? 1.980 -12.556 -12.037 1.00 85.19 147 SER A C 1
ATOM 1078 O O . SER A 1 147 ? 1.209 -11.770 -12.606 1.00 85.19 147 SER A O 1
ATOM 1080 N N . PRO A 1 148 ? 2.636 -13.515 -12.715 1.00 68.44 148 PRO A N 1
ATOM 1081 C CA . PRO A 1 148 ? 2.308 -13.831 -14.096 1.00 68.44 148 PRO A CA 1
ATOM 1082 C C . PRO A 1 148 ? 0.815 -14.154 -14.189 1.00 68.44 148 PRO A C 1
ATOM 1084 O O . PRO A 1 148 ? 0.290 -14.862 -13.330 1.00 68.44 148 PRO A O 1
ATOM 1087 N N . ALA A 1 149 ? 0.129 -13.645 -15.214 1.00 56.19 149 ALA A N 1
ATOM 1088 C CA . ALA A 1 149 ? -1.235 -14.086 -15.485 1.00 56.19 149 ALA A CA 1
ATOM 1089 C C . ALA A 1 149 ? -1.222 -15.616 -15.628 1.00 56.19 149 ALA A C 1
ATOM 1091 O O . ALA A 1 149 ? -0.386 -16.146 -16.368 1.00 56.19 149 ALA A O 1
ATOM 1092 N N . ALA A 1 150 ? -2.097 -16.312 -14.895 1.00 47.88 150 ALA A N 1
ATOM 1093 C CA . ALA A 1 150 ? -2.281 -17.746 -15.078 1.00 47.88 150 ALA A CA 1
ATOM 1094 C C . ALA A 1 150 ? -2.585 -17.992 -16.566 1.00 47.88 150 ALA A C 1
ATOM 1096 O O . ALA A 1 150 ? -3.494 -17.368 -17.116 1.00 47.88 150 ALA A O 1
ATOM 1097 N N . ARG A 1 151 ? -1.747 -18.799 -17.224 1.00 35.16 151 ARG A N 1
ATOM 1098 C CA . ARG A 1 151 ? -1.969 -19.231 -18.608 1.00 35.16 151 ARG A CA 1
ATOM 1099 C C . ARG A 1 151 ? -3.069 -20.274 -18.669 1.00 35.16 151 ARG A C 1
ATOM 1101 O O . ARG A 1 151 ? -3.111 -21.111 -17.742 1.00 35.16 151 ARG A O 1
#

Organism: NCBI:txid257708

Nearest PDB structures (foldseek):
  3ew1-assembly10_F  TM=2.559E-01  e=1.228E+00  Rhizobium etli CFN 42
  8aj8-assembly4_H  TM=3.520E-01  e=4.250E+00  Mus musculus

pLDDT: mean 88.49, std 16.28, range [35.16, 98.69]

Foldseek 3Di:
DDDDDDDDDDPPPPPDFDPQAWKWAFDDPCCCQFFGIWGDGPQWIAGPVGDIFGWADWDWQCFQAEPNGGFIKIKTFGPDFWWDQGHPRCTQADGPDIATFGMKMKGFDDDDPPADAKIKIWTFGDDDGHRYCPDPRTRDMTMTHGDPDDD

Mean predicted aligned error: 7.73 Å

Solvent-accessible surface area (backbone atoms only — not comparable to full-atom values): 8552 Å² total; per-residue (Å²): 141,81,84,84,81,82,80,77,83,80,80,78,80,76,82,75,77,63,88,86,35,48,49,30,40,42,69,32,72,66,16,50,52,28,39,31,42,32,36,42,42,98,46,36,41,34,31,39,94,70,50,69,51,46,37,35,76,79,38,84,31,78,60,27,37,47,95,96,37,70,34,57,30,38,36,26,36,33,71,69,57,47,38,61,76,36,36,93,71,29,40,63,56,20,71,98,56,74,36,44,31,29,34,42,36,40,34,60,60,88,81,56,94,88,58,88,44,52,33,35,41,35,39,21,26,67,85,68,82,72,61,32,74,84,31,76,45,60,43,44,76,33,39,27,28,54,50,77,77,86,127

Sequence (151 aa):
MLPALLVLPILCATGRADPAGRQWQAISNTAASITGDITVTPDRITFAGGHALILSQPTALPRFRAEGSPVAATRYRVASPADPILLNGNRLCGGRTPVPVTYIVLWTPRKFAGDTAPRSLAAFSGTTPPTGTDSPGLCGTFRYEASPAAR

Radius of gyration: 18.89 Å; Cα contacts (8 Å, |Δi|>4): 334; chains: 1; bounding box: 43×33×78 Å

Secondary structure (DSSP, 8-state):
------------------TT-EEEEE-SHHHHHHT-SEEE-SSEEE-TTS-EEEEEEEEEEEEEEETTEEEEEEEEEEEEEE----GGG--SS-SSS---EEEEEEE--PPPTT-SSEEEEEEEESSSPPSBTTSTTEEEEEEEEEPPPP-